Protein AF-A0AAN5AKA8-F1 (afdb_monomer_lite)

Foldseek 3Di:
DDDPDFVLNVCVVCVVVCCVPPVDDPVVVVVSVLQNCAFHCVQPWDWDADPPPRDIDTTGHGSCDCPHPVNVVVVVVVVVVVVVVPDDPDDDDDDDDDDPPVCVVVCVVPVPVVVVVVD

Structure (mmCIF, N/CA/C/O backbone):
data_AF-A0AAN5AKA8-F1
#
_entry.id   AF-A0AAN5AKA8-F1
#
loop_
_atom_site.group_PDB
_atom_site.id
_atom_site.type_symbol
_atom_site.label_atom_id
_atom_site.label_alt_id
_atom_site.label_comp_id
_atom_site.label_asym_id
_atom_site.label_entity_id
_atom_site.label_seq_id
_atom_site.pdbx_PDB_ins_code
_atom_site.Cartn_x
_atom_site.Cartn_y
_atom_site.Cartn_z
_atom_site.occupancy
_atom_site.B_iso_or_equiv
_atom_site.auth_seq_id
_atom_site.auth_comp_id
_atom_site.auth_asym_id
_atom_site.auth_atom_id
_atom_site.pdbx_PDB_model_num
ATOM 1 N N . MET A 1 1 ? -0.991 0.142 -17.426 1.00 53.31 1 MET A N 1
ATOM 2 C CA . MET A 1 1 ? -1.721 1.411 -17.638 1.00 53.31 1 MET A CA 1
ATOM 3 C C . MET A 1 1 ? -1.830 2.119 -16.295 1.00 53.31 1 MET A C 1
ATOM 5 O O . MET A 1 1 ? -2.178 1.453 -15.325 1.00 53.31 1 MET A O 1
ATOM 9 N N . ARG A 1 2 ? -1.451 3.398 -16.191 1.00 67.62 2 ARG A N 1
ATOM 10 C CA . ARG A 1 2 ? -1.598 4.159 -14.939 1.00 67.62 2 ARG A CA 1
ATOM 11 C C . ARG A 1 2 ? -3.045 4.665 -14.865 1.00 67.62 2 ARG A C 1
ATOM 13 O O . ARG A 1 2 ? -3.498 5.222 -15.863 1.00 67.62 2 ARG A O 1
ATOM 20 N N . PRO A 1 3 ? -3.786 4.422 -13.771 1.00 80.75 3 PRO A N 1
ATOM 21 C CA . PRO A 1 3 ? -5.155 4.912 -13.661 1.00 80.75 3 PRO A CA 1
ATOM 22 C C . PRO A 1 3 ? -5.161 6.446 -13.657 1.00 80.75 3 PRO A C 1
ATOM 24 O O . PRO A 1 3 ? -4.214 7.063 -13.172 1.00 80.75 3 PRO A O 1
ATOM 27 N N . ALA A 1 4 ? -6.225 7.048 -14.196 1.00 87.12 4 ALA A N 1
ATOM 28 C CA . ALA A 1 4 ? -6.388 8.504 -14.219 1.00 87.12 4 ALA A CA 1
ATOM 29 C C . ALA A 1 4 ? -6.525 9.105 -12.808 1.00 87.12 4 ALA A C 1
ATOM 31 O O . ALA A 1 4 ? -6.186 10.264 -12.602 1.00 87.12 4 ALA A O 1
ATOM 32 N N . VAL A 1 5 ? -7.005 8.302 -11.852 1.00 90.81 5 VAL A N 1
ATOM 33 C CA . VAL A 1 5 ? -7.165 8.666 -10.442 1.00 90.81 5 VAL A CA 1
ATOM 34 C C . VAL A 1 5 ? -6.592 7.546 -9.575 1.00 90.81 5 VAL A C 1
ATOM 36 O O . VAL A 1 5 ? -6.922 6.371 -9.749 1.00 90.81 5 VAL A O 1
ATOM 39 N N . GLU A 1 6 ? -5.726 7.903 -8.633 1.00 92.12 6 GLU A N 1
ATOM 40 C CA . GLU A 1 6 ? -5.154 7.026 -7.615 1.00 92.12 6 GLU A CA 1
ATOM 41 C C . GLU A 1 6 ? -5.813 7.278 -6.244 1.00 92.12 6 GLU A C 1
ATOM 43 O O . GLU A 1 6 ? -6.305 8.366 -5.951 1.00 92.12 6 GLU A O 1
ATOM 48 N N . ILE A 1 7 ? -5.745 6.302 -5.327 1.00 93.38 7 ILE A N 1
ATOM 49 C CA . ILE A 1 7 ? -6.185 6.504 -3.928 1.00 93.38 7 ILE A CA 1
ATOM 50 C C . ILE A 1 7 ? -5.461 7.690 -3.272 1.00 93.38 7 ILE A C 1
ATOM 52 O O . ILE A 1 7 ? -6.039 8.385 -2.441 1.00 93.38 7 ILE A O 1
ATOM 56 N N . ALA A 1 8 ? -4.210 7.952 -3.656 1.00 94.75 8 ALA A N 1
ATOM 57 C CA . ALA A 1 8 ? -3.470 9.102 -3.155 1.00 94.75 8 ALA A CA 1
ATOM 58 C C . ALA A 1 8 ? -4.172 10.433 -3.483 1.00 94.75 8 ALA A C 1
ATOM 60 O O . ALA A 1 8 ? -4.121 11.346 -2.665 1.00 94.75 8 ALA A O 1
ATOM 61 N N . ASP A 1 9 ? -4.862 10.538 -4.623 1.00 95.06 9 ASP A N 1
ATOM 62 C CA . ASP A 1 9 ? -5.600 11.747 -5.009 1.00 95.06 9 ASP A CA 1
ATOM 63 C C . ASP A 1 9 ? -6.818 11.957 -4.100 1.00 95.06 9 ASP A C 1
ATOM 65 O O . ASP A 1 9 ? -7.025 13.051 -3.577 1.00 95.06 9 ASP A O 1
ATOM 69 N N . VAL A 1 10 ? -7.547 10.877 -3.803 1.00 95.50 10 VAL A N 1
ATOM 70 C CA . VAL A 1 10 ? -8.669 10.884 -2.849 1.00 95.50 10 VAL A CA 1
ATOM 71 C C . VAL A 1 10 ? -8.193 11.292 -1.451 1.00 95.50 10 VAL A C 1
ATOM 73 O O . VAL A 1 10 ? -8.820 12.124 -0.799 1.00 95.50 10 VAL A O 1
ATOM 76 N N . ILE A 1 11 ? -7.057 10.758 -0.990 1.00 96.12 11 ILE A N 1
ATOM 77 C CA . ILE A 1 11 ? -6.492 11.112 0.321 1.00 96.12 11 ILE A CA 1
ATOM 78 C C . ILE A 1 11 ? -6.052 12.580 0.350 1.00 96.12 11 ILE A C 1
ATOM 80 O O . ILE A 1 11 ? -6.287 13.249 1.353 1.00 96.12 11 ILE A O 1
ATOM 84 N N . ARG A 1 12 ? -5.462 13.115 -0.729 1.00 95.88 12 ARG A N 1
ATOM 85 C CA . ARG A 1 12 ? -5.112 14.547 -0.802 1.00 95.88 12 ARG A CA 1
ATOM 86 C C . ARG A 1 12 ? -6.340 15.437 -0.685 1.00 95.88 12 ARG A C 1
ATOM 88 O O . ARG A 1 12 ? -6.281 16.446 0.009 1.00 95.88 12 ARG A O 1
ATOM 95 N N . GLN A 1 13 ? -7.431 15.062 -1.346 1.00 96.81 13 GLN A N 1
ATOM 96 C CA . GLN A 1 13 ? -8.642 15.872 -1.377 1.00 96.81 13 GLN A CA 1
ATOM 97 C C . GLN A 1 13 ? -9.449 15.782 -0.074 1.00 96.81 13 GLN A C 1
ATOM 99 O O . GLN A 1 13 ? -9.905 16.803 0.431 1.00 96.81 13 GLN A O 1
ATOM 104 N N . PHE A 1 14 ? -9.608 14.582 0.492 1.00 96.50 14 PHE A N 1
ATOM 105 C CA . PHE A 1 14 ? -10.550 14.333 1.593 1.00 96.50 14 PHE A CA 1
ATOM 106 C C . PHE A 1 14 ? -9.889 13.928 2.918 1.00 96.50 14 PHE A C 1
ATOM 108 O O . PHE A 1 14 ? -10.560 13.869 3.948 1.00 96.50 14 PHE A O 1
ATOM 115 N N . GLY A 1 15 ? -8.581 13.661 2.934 1.00 94.75 15 GLY A N 1
ATOM 116 C CA . GLY A 1 15 ? -7.882 13.114 4.102 1.00 94.75 15 GLY A CA 1
ATOM 117 C C . GLY A 1 15 ? -7.936 14.020 5.332 1.00 94.75 15 GLY A C 1
ATOM 118 O O . GLY A 1 15 ? -8.143 13.529 6.438 1.00 94.75 15 GLY A O 1
ATOM 119 N N . LYS A 1 16 ? -7.825 15.343 5.149 1.00 94.81 16 LYS A N 1
ATOM 120 C CA . LYS A 1 16 ? -7.930 16.309 6.256 1.00 94.81 16 LYS A CA 1
ATOM 121 C C . LYS A 1 16 ? -9.312 16.260 6.914 1.00 94.81 16 LYS A C 1
ATOM 123 O O . LYS A 1 16 ? -9.403 16.067 8.123 1.00 94.81 16 LYS A O 1
ATOM 128 N N . GLN A 1 17 ? -10.368 16.360 6.107 1.00 96.69 17 GLN A N 1
ATOM 129 C CA . GLN A 1 17 ? -11.751 16.300 6.582 1.00 96.69 17 GLN A CA 1
ATOM 130 C C . GLN A 1 17 ? -12.043 14.968 7.289 1.00 96.69 17 GLN A C 1
ATOM 132 O O . GLN A 1 17 ? -12.666 14.948 8.348 1.00 96.69 17 GLN A O 1
ATOM 137 N N . TYR A 1 18 ? -11.553 13.854 6.740 1.00 95.12 18 TYR A N 1
ATOM 138 C CA . TYR A 1 18 ? -11.675 12.541 7.371 1.00 95.12 18 TYR A CA 1
ATOM 139 C C . TYR A 1 18 ? -11.025 12.506 8.765 1.00 95.12 18 TYR 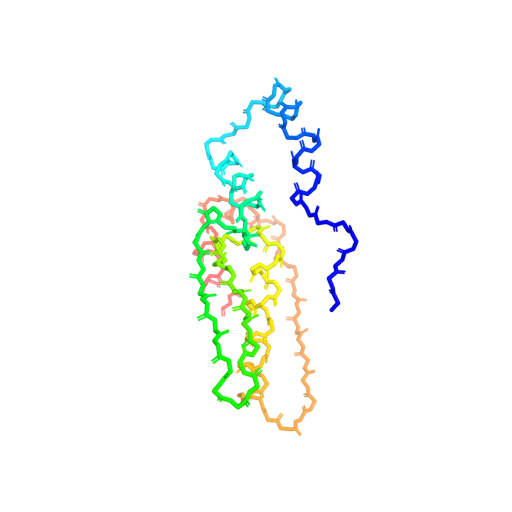A C 1
ATOM 141 O O . TYR A 1 18 ? -11.642 12.025 9.717 1.00 95.12 18 TYR A O 1
ATOM 149 N N . CYS A 1 19 ? -9.811 13.047 8.909 1.00 94.88 19 CYS A N 1
ATOM 150 C CA . CYS A 1 19 ? -9.111 13.084 10.194 1.00 94.88 19 CYS A CA 1
ATOM 151 C C . CYS A 1 19 ? -9.844 13.926 11.248 1.00 94.88 19 CYS A C 1
ATOM 153 O O . CYS A 1 19 ? -9.895 13.526 12.411 1.00 94.88 19 CYS A O 1
ATOM 155 N N . GLU A 1 20 ? -10.436 15.054 10.848 1.00 94.69 20 GLU A N 1
ATOM 156 C CA . GLU A 1 20 ? -11.205 15.936 11.736 1.00 94.69 20 GLU A CA 1
ATOM 157 C C . GLU A 1 20 ? -12.500 15.273 12.229 1.00 94.69 20 GLU A C 1
ATOM 159 O O . GLU A 1 20 ? -12.852 15.390 13.403 1.00 94.69 20 GLU A O 1
ATOM 164 N N . GLN A 1 21 ? -13.190 14.539 11.353 1.00 96.06 21 GLN A N 1
ATOM 165 C CA . GLN A 1 21 ? -14.486 13.936 11.665 1.00 96.06 21 GLN A CA 1
ATOM 166 C C . GLN A 1 21 ? -14.371 12.604 12.413 1.00 96.06 21 GLN A C 1
ATOM 168 O O . GLN A 1 21 ? -15.148 12.345 13.329 1.00 96.06 21 GLN A O 1
ATOM 173 N N . GLN A 1 22 ? -13.429 11.745 12.015 1.00 93.50 22 GLN A N 1
ATOM 174 C CA . GLN A 1 22 ? -13.411 10.336 12.427 1.00 93.50 22 GLN A CA 1
ATOM 175 C C . GLN A 1 22 ? -12.348 10.005 13.480 1.00 93.50 22 GLN A C 1
ATOM 177 O O . GLN A 1 22 ? -12.355 8.894 14.001 1.00 93.50 22 GLN A O 1
ATOM 182 N N . LYS A 1 23 ? -11.439 10.942 13.804 1.00 93.62 23 LYS A N 1
ATOM 183 C CA . LYS A 1 23 ? -10.345 10.757 14.782 1.00 93.62 23 LYS A CA 1
ATOM 184 C C . LYS A 1 23 ? -9.633 9.398 14.616 1.00 93.62 23 LYS A C 1
ATOM 186 O O . LYS A 1 23 ? -9.662 8.566 15.526 1.00 93.62 23 LYS A O 1
ATOM 191 N N . PRO A 1 24 ? -9.027 9.147 13.443 1.00 94.44 24 PRO A N 1
ATOM 192 C CA . PRO A 1 24 ? -8.454 7.851 13.111 1.00 94.44 24 PRO A CA 1
ATOM 193 C C . PRO A 1 24 ? -7.347 7.431 14.079 1.00 94.44 24 PRO A C 1
ATOM 195 O O . PRO A 1 24 ? -6.620 8.256 14.634 1.00 94.44 24 PRO A O 1
ATOM 198 N N . THR A 1 25 ? -7.181 6.120 14.238 1.00 95.88 25 THR A N 1
ATOM 199 C CA . THR A 1 25 ? -6.118 5.549 15.070 1.00 95.88 25 THR A CA 1
ATOM 200 C C . THR A 1 25 ? -4.733 5.822 14.474 1.00 95.88 25 THR A C 1
ATOM 202 O O . THR A 1 25 ? -4.580 6.099 13.281 1.00 95.88 25 THR A O 1
ATOM 205 N N . ALA A 1 26 ? -3.683 5.664 15.283 1.00 95.25 26 ALA A N 1
ATOM 206 C CA . ALA A 1 26 ? -2.304 5.799 14.811 1.00 95.25 26 ALA A CA 1
ATOM 207 C C . ALA A 1 26 ? -1.954 4.822 13.666 1.00 95.25 26 ALA A C 1
ATOM 209 O O . ALA A 1 26 ? -1.151 5.156 12.793 1.00 95.25 26 ALA A O 1
ATOM 210 N N . GLU A 1 27 ? -2.551 3.622 13.634 1.00 94.12 27 GLU A N 1
ATOM 211 C CA . GLU A 1 27 ? -2.379 2.684 12.513 1.00 94.12 27 GLU A CA 1
ATOM 212 C C . GLU A 1 27 ? -3.033 3.227 11.236 1.00 94.12 27 GLU A C 1
ATOM 214 O O . GLU A 1 27 ? -2.409 3.218 10.176 1.00 94.12 27 GLU A O 1
ATOM 219 N N . GLN A 1 28 ? -4.250 3.768 11.335 1.00 94.75 28 GLN A N 1
ATOM 220 C CA . GLN A 1 28 ? -4.957 4.350 10.193 1.00 94.75 28 GLN A CA 1
ATOM 221 C C . GLN A 1 28 ? -4.231 5.580 9.633 1.00 94.75 28 GLN A C 1
ATOM 223 O O . GLN A 1 28 ? -4.077 5.691 8.418 1.00 94.75 28 GLN A O 1
ATOM 228 N N . LEU A 1 29 ? -3.721 6.467 10.493 1.00 96.44 29 LEU A N 1
ATOM 229 C CA . LEU A 1 29 ? -2.928 7.627 10.068 1.00 96.44 29 LEU A CA 1
ATOM 230 C C . LEU A 1 29 ? -1.659 7.211 9.316 1.00 96.44 29 LEU A C 1
ATOM 232 O O . LEU A 1 29 ? -1.340 7.779 8.272 1.00 96.44 29 LEU A O 1
ATOM 236 N N . ARG A 1 30 ? -0.969 6.173 9.800 1.00 96.50 30 ARG A N 1
ATOM 237 C CA . ARG A 1 30 ? 0.211 5.615 9.127 1.00 96.50 30 ARG A CA 1
ATOM 238 C C . ARG A 1 30 ? -0.137 5.051 7.753 1.00 96.50 30 ARG A C 1
ATOM 240 O O . ARG A 1 30 ? 0.566 5.321 6.788 1.00 96.50 30 ARG A O 1
ATOM 247 N N . VAL A 1 31 ? -1.248 4.322 7.650 1.00 96.44 31 VAL A N 1
ATOM 248 C CA . VAL A 1 31 ? -1.741 3.794 6.370 1.00 96.44 31 VAL A CA 1
ATOM 249 C C . VAL A 1 31 ? -2.042 4.928 5.385 1.00 96.44 31 VAL A C 1
ATOM 251 O O . VAL A 1 31 ? -1.625 4.841 4.231 1.00 96.44 31 VAL A O 1
ATOM 254 N N . LEU A 1 32 ? -2.714 5.998 5.824 1.00 96.62 32 LEU A N 1
ATOM 255 C CA . LEU A 1 32 ? -3.001 7.165 4.981 1.00 96.62 32 LEU A CA 1
ATOM 256 C C . LEU A 1 32 ? -1.715 7.835 4.482 1.00 96.62 32 LEU A C 1
ATOM 258 O O . LEU A 1 32 ? -1.601 8.119 3.290 1.00 96.62 32 LEU A O 1
ATOM 262 N N . HIS A 1 33 ? -0.734 8.025 5.366 1.00 96.25 33 HIS A N 1
ATOM 263 C CA . HIS A 1 33 ? 0.578 8.559 5.007 1.00 96.25 33 HIS A CA 1
ATOM 264 C C . HIS A 1 33 ? 1.297 7.667 3.976 1.00 96.25 33 HIS A C 1
ATOM 266 O O . HIS A 1 33 ? 1.734 8.140 2.925 1.00 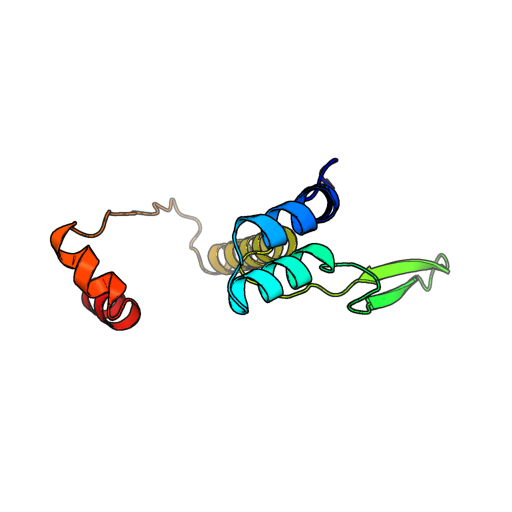96.25 33 HIS A O 1
ATOM 272 N N . ASP A 1 34 ? 1.362 6.357 4.216 1.00 97.19 34 ASP A N 1
ATOM 273 C CA . ASP A 1 34 ? 2.012 5.405 3.308 1.00 97.19 34 ASP A CA 1
ATOM 274 C C . ASP A 1 34 ? 1.354 5.381 1.922 1.00 97.19 34 ASP A C 1
ATOM 276 O O . ASP A 1 34 ? 2.035 5.290 0.899 1.00 97.19 34 ASP A O 1
ATOM 280 N N . LEU A 1 35 ? 0.021 5.444 1.871 1.00 96.06 35 LEU A N 1
ATOM 281 C CA . LEU A 1 35 ? -0.751 5.506 0.629 1.00 96.06 35 LEU A CA 1
ATOM 282 C C . LEU A 1 35 ? -0.462 6.790 -0.156 1.00 96.06 35 LEU A C 1
ATOM 284 O O . LEU A 1 35 ? -0.313 6.733 -1.381 1.00 96.06 35 LEU A O 1
ATOM 288 N N . LEU A 1 36 ? -0.360 7.919 0.548 1.00 96.12 36 LEU A N 1
ATOM 289 C CA . LEU A 1 36 ? -0.126 9.244 -0.017 1.00 96.12 36 LEU A CA 1
ATOM 290 C C . LEU A 1 36 ? 1.252 9.365 -0.684 1.00 96.12 36 LEU A C 1
ATOM 292 O O . LEU A 1 36 ? 1.366 9.949 -1.765 1.00 96.12 36 LEU A O 1
ATOM 296 N N . HIS A 1 37 ? 2.279 8.781 -0.059 1.00 96.00 37 HIS A N 1
ATOM 297 C CA . HIS A 1 37 ? 3.683 8.907 -0.472 1.00 96.00 37 HIS A CA 1
ATOM 298 C C . HIS A 1 37 ? 4.224 7.701 -1.256 1.00 96.00 37 HIS A C 1
ATOM 300 O O . HIS A 1 37 ? 5.376 7.692 -1.684 1.00 96.00 37 HIS A O 1
ATOM 306 N N . CYS A 1 38 ? 3.414 6.669 -1.493 1.00 95.38 38 CYS A N 1
ATOM 307 C CA . CYS A 1 38 ? 3.860 5.498 -2.242 1.00 95.38 38 CYS A CA 1
ATOM 308 C C . CYS A 1 38 ? 4.280 5.852 -3.680 1.00 95.38 38 CYS A C 1
ATOM 310 O O . CYS A 1 38 ? 3.474 6.388 -4.447 1.00 95.38 38 CYS A O 1
ATOM 312 N N . ARG A 1 39 ? 5.500 5.456 -4.078 1.00 93.06 39 ARG A N 1
ATOM 313 C CA . ARG A 1 39 ? 6.093 5.732 -5.400 1.00 93.06 39 ARG A CA 1
ATOM 314 C C . ARG A 1 39 ? 6.164 7.227 -5.727 1.00 93.06 39 ARG A C 1
ATOM 316 O O . ARG A 1 39 ? 5.891 7.630 -6.856 1.00 93.06 39 ARG A O 1
ATOM 323 N N . THR A 1 40 ? 6.527 8.038 -4.739 1.00 93.88 40 THR A N 1
ATOM 324 C CA . THR A 1 40 ? 6.870 9.452 -4.918 1.00 93.88 40 THR A CA 1
ATOM 325 C C . THR A 1 40 ? 8.301 9.704 -4.451 1.00 93.88 40 THR A C 1
ATOM 327 O O . THR A 1 40 ? 8.883 8.888 -3.735 1.00 93.88 40 THR A O 1
ATOM 330 N N . ALA A 1 41 ? 8.850 10.868 -4.803 1.00 94.19 41 ALA A N 1
ATOM 331 C CA . ALA A 1 41 ? 10.174 11.297 -4.356 1.00 94.19 41 ALA A CA 1
ATOM 332 C C . ALA A 1 41 ? 10.338 11.314 -2.822 1.00 94.19 41 ALA A C 1
ATOM 334 O O . ALA A 1 41 ? 11.457 11.186 -2.337 1.00 94.19 41 ALA A O 1
ATOM 335 N N . THR A 1 42 ? 9.244 11.410 -2.053 1.00 95.56 42 THR A N 1
ATOM 336 C CA . THR A 1 42 ? 9.274 11.382 -0.581 1.00 95.56 42 THR A CA 1
ATOM 337 C C . THR A 1 42 ? 9.920 10.108 -0.029 1.00 95.56 42 THR A C 1
ATOM 339 O O . THR A 1 42 ? 10.573 10.160 1.005 1.00 95.56 42 THR A O 1
ATOM 342 N N . LEU A 1 43 ? 9.760 8.969 -0.712 1.00 94.69 43 LEU A N 1
ATOM 343 C CA . LEU A 1 43 ? 10.343 7.688 -0.290 1.00 94.69 43 LEU A CA 1
ATOM 344 C C . LEU A 1 43 ? 11.714 7.412 -0.932 1.00 94.69 43 LEU A C 1
ATOM 346 O O . LEU A 1 43 ? 12.248 6.308 -0.810 1.00 94.69 43 LEU A O 1
ATOM 350 N N . GLY A 1 44 ? 12.277 8.393 -1.639 1.00 95.56 44 GLY A N 1
ATOM 351 C CA . GLY A 1 44 ? 13.460 8.211 -2.468 1.00 95.56 44 GLY A CA 1
ATOM 352 C C . GLY A 1 44 ? 13.189 7.362 -3.713 1.00 95.56 44 GLY A C 1
ATOM 353 O O . GLY A 1 44 ? 12.056 6.976 -4.025 1.00 95.56 44 GLY A O 1
ATOM 354 N N . GLY A 1 45 ? 14.253 7.081 -4.454 1.00 94.75 45 GLY A N 1
ATOM 355 C CA . GLY A 1 45 ? 14.184 6.304 -5.681 1.00 94.75 45 GLY A CA 1
ATOM 356 C C . GLY A 1 45 ? 15.552 6.089 -6.303 1.00 94.75 45 GLY A C 1
ATOM 357 O O . GLY A 1 45 ? 16.577 6.433 -5.718 1.00 94.75 45 GLY A O 1
ATOM 358 N N . HIS A 1 46 ? 15.532 5.532 -7.504 1.00 94.06 46 HIS A N 1
ATOM 359 C CA . HIS A 1 46 ? 16.710 5.223 -8.296 1.00 94.06 46 HIS A CA 1
ATOM 360 C C . HIS A 1 46 ? 16.667 6.003 -9.608 1.00 94.06 46 HIS A C 1
ATOM 362 O O . HIS A 1 46 ? 15.596 6.185 -10.197 1.00 94.06 46 HIS A O 1
ATOM 368 N N . GLU A 1 47 ? 17.836 6.472 -10.033 1.00 94.75 47 GLU A N 1
ATOM 369 C CA . GLU A 1 47 ? 18.073 6.995 -11.372 1.00 94.75 47 GLU A CA 1
ATOM 370 C C . GLU A 1 47 ? 18.698 5.876 -12.205 1.00 94.75 47 GLU A C 1
ATOM 372 O O . GLU A 1 47 ? 19.755 5.351 -11.861 1.00 94.75 47 GLU A O 1
ATOM 377 N N . GLU A 1 48 ? 18.041 5.513 -13.298 1.00 93.31 48 GLU A N 1
ATOM 378 C CA . GLU A 1 48 ? 18.556 4.577 -14.287 1.00 93.31 48 GLU A CA 1
ATOM 379 C C . GLU A 1 48 ? 18.915 5.360 -15.544 1.00 93.31 48 GLU A C 1
ATOM 381 O O . GLU A 1 48 ? 18.067 6.049 -16.115 1.00 93.31 48 GLU A O 1
ATOM 386 N N . ARG A 1 49 ? 20.164 5.251 -15.996 1.00 95.62 49 ARG A N 1
ATOM 387 C CA . ARG A 1 49 ? 20.625 5.858 -17.244 1.00 95.62 49 ARG A CA 1
ATOM 388 C C . ARG A 1 49 ? 20.962 4.759 -18.235 1.00 95.62 49 ARG A C 1
ATOM 390 O O . ARG A 1 49 ? 21.727 3.859 -17.918 1.00 95.62 49 ARG A O 1
ATOM 397 N N . CYS A 1 50 ? 20.388 4.831 -19.431 1.00 94.19 50 CYS A N 1
ATOM 398 C CA . CYS A 1 50 ? 20.743 3.904 -20.497 1.00 94.19 50 CYS A CA 1
ATOM 399 C C . CYS A 1 50 ? 22.131 4.239 -21.056 1.00 94.19 50 CYS A C 1
ATOM 401 O O . CYS A 1 50 ? 22.362 5.370 -21.485 1.00 94.19 50 CYS A O 1
ATOM 403 N N . ASP A 1 51 ? 23.024 3.256 -21.130 1.00 93.88 51 ASP A N 1
ATOM 404 C CA . ASP A 1 51 ? 24.372 3.459 -21.675 1.00 93.88 51 ASP A CA 1
ATOM 405 C C . ASP A 1 51 ? 24.378 3.696 -23.193 1.00 93.88 51 ASP A C 1
ATOM 407 O O . ASP A 1 51 ? 25.286 4.337 -23.713 1.00 93.88 51 ASP A O 1
ATOM 411 N N . CYS A 1 52 ? 23.350 3.231 -23.913 1.00 94.81 52 CYS A N 1
ATOM 412 C CA . CYS A 1 52 ? 23.279 3.347 -25.372 1.00 94.81 52 CYS A CA 1
ATOM 413 C C . CYS A 1 52 ? 22.631 4.652 -25.856 1.00 94.81 52 CYS A C 1
ATOM 415 O O . CYS A 1 52 ? 23.073 5.223 -26.846 1.00 94.81 52 CYS A O 1
ATOM 417 N N . CYS A 1 53 ? 21.555 5.106 -25.204 1.00 94.38 53 CYS A N 1
ATOM 418 C CA . CYS A 1 53 ? 20.789 6.283 -25.642 1.00 94.38 53 CYS A CA 1
ATOM 419 C C . CYS A 1 53 ? 20.742 7.413 -24.607 1.00 94.38 53 CYS A C 1
ATOM 421 O O . CYS A 1 53 ? 20.027 8.392 -24.808 1.00 94.38 53 CYS A O 1
ATOM 423 N N . HIS A 1 54 ? 21.440 7.261 -23.477 1.00 92.94 54 HIS A N 1
ATOM 424 C CA . HIS A 1 54 ? 21.511 8.223 -22.368 1.00 92.94 54 HIS A CA 1
ATOM 425 C C . HIS A 1 54 ? 20.161 8.654 -21.780 1.00 92.94 54 HIS A C 1
ATOM 427 O O . HIS A 1 54 ? 20.098 9.590 -20.986 1.00 92.94 54 HIS A O 1
ATOM 433 N N . THR A 1 55 ? 19.077 7.949 -22.116 1.00 95.75 55 THR A N 1
ATOM 434 C CA . THR A 1 55 ? 17.761 8.208 -21.536 1.00 95.75 55 THR A CA 1
ATOM 435 C C . THR A 1 55 ? 17.812 7.925 -20.043 1.00 95.75 55 THR A C 1
ATOM 437 O O . THR A 1 55 ? 18.228 6.842 -19.627 1.00 95.75 55 THR A O 1
ATOM 440 N N . VAL A 1 56 ? 17.370 8.902 -19.254 1.00 94.75 56 VAL A N 1
ATOM 441 C CA . VAL A 1 56 ? 17.288 8.811 -17.799 1.00 94.75 56 VAL A CA 1
ATOM 442 C C . VAL A 1 56 ? 15.859 8.466 -17.392 1.00 94.75 56 VAL A C 1
ATOM 444 O O . VAL A 1 56 ? 14.900 9.084 -17.860 1.00 94.75 56 VAL A O 1
ATOM 447 N N . ARG A 1 57 ? 15.701 7.473 -16.520 1.00 93.25 57 ARG A N 1
ATOM 448 C CA . ARG A 1 57 ? 14.421 7.079 -15.929 1.00 93.25 57 ARG A CA 1
ATOM 449 C C . ARG A 1 57 ? 14.529 7.131 -14.415 1.00 93.25 57 ARG A C 1
ATOM 451 O O . ARG A 1 57 ? 15.518 6.696 -13.839 1.00 93.25 57 ARG A O 1
ATOM 458 N N . TYR A 1 58 ? 13.475 7.628 -13.779 1.00 93.19 58 TYR A N 1
ATOM 459 C CA . TYR A 1 58 ? 13.361 7.647 -12.326 1.00 93.19 58 TYR A CA 1
ATOM 460 C C . TYR A 1 58 ? 12.354 6.599 -11.868 1.00 93.19 58 TYR A C 1
ATOM 462 O O . TYR A 1 58 ? 11.204 6.590 -12.319 1.00 93.19 58 TYR A O 1
ATOM 470 N N . SER A 1 59 ? 12.766 5.744 -10.937 1.00 92.31 59 SER A N 1
ATOM 471 C CA . SER A 1 59 ? 11.888 4.780 -10.275 1.00 92.31 59 SER A CA 1
ATOM 472 C C . SER A 1 59 ? 11.821 5.073 -8.780 1.00 92.31 59 SER A C 1
ATOM 474 O O . SER A 1 59 ? 12.824 4.967 -8.080 1.00 92.31 59 SER A O 1
ATOM 476 N N . TYR A 1 60 ? 10.642 5.432 -8.274 1.00 95.25 60 TYR A N 1
ATOM 477 C CA . TYR A 1 60 ? 10.450 5.733 -6.853 1.00 95.25 60 TYR A CA 1
ATOM 478 C C . TYR A 1 60 ? 10.104 4.497 -6.025 1.00 95.25 60 TYR A C 1
ATOM 480 O O . TYR A 1 60 ? 9.379 3.603 -6.478 1.00 95.25 60 TYR A O 1
ATOM 488 N N . ASN A 1 61 ? 10.553 4.502 -4.771 1.00 95.06 61 ASN A N 1
ATOM 489 C CA . ASN A 1 61 ? 10.357 3.396 -3.844 1.00 95.06 61 ASN A CA 1
ATOM 490 C C . ASN A 1 61 ? 8.883 3.204 -3.459 1.00 95.06 61 ASN A C 1
ATOM 492 O O . ASN A 1 61 ? 8.083 4.139 -3.365 1.00 95.06 61 ASN A O 1
ATOM 496 N N . SER A 1 62 ? 8.508 1.946 -3.227 1.00 94.12 62 SER A N 1
ATOM 497 C CA . SER A 1 62 ? 7.165 1.578 -2.773 1.00 94.12 62 SER A CA 1
ATOM 498 C C . SER A 1 62 ? 7.053 1.670 -1.249 1.00 94.12 62 SER A C 1
ATOM 500 O O . SER A 1 62 ? 8.004 1.337 -0.551 1.00 94.12 62 SER A O 1
ATOM 502 N N . CYS A 1 63 ? 5.879 2.024 -0.718 1.00 95.12 63 CYS A N 1
ATOM 503 C CA . CYS A 1 63 ? 5.673 2.095 0.735 1.00 95.12 63 CYS A CA 1
ATOM 504 C C . CYS A 1 63 ? 5.571 0.720 1.425 1.00 95.12 63 CYS A C 1
ATOM 506 O O . CYS A 1 63 ? 5.531 0.641 2.646 1.00 95.12 63 CYS A O 1
ATOM 508 N N . GLY A 1 64 ? 5.443 -0.380 0.673 1.00 92.56 64 GLY A N 1
ATOM 509 C CA . GLY A 1 64 ? 5.353 -1.741 1.221 1.00 92.56 64 GLY A CA 1
ATOM 510 C C . GLY A 1 64 ? 4.058 -2.093 1.975 1.00 92.56 64 GLY A C 1
ATOM 511 O O . GLY A 1 64 ? 3.811 -3.283 2.205 1.00 92.56 64 GLY A O 1
ATOM 512 N N . ASN A 1 65 ? 3.210 -1.111 2.298 1.00 94.19 65 ASN A N 1
ATOM 513 C CA . ASN A 1 65 ? 1.989 -1.289 3.081 1.00 94.19 65 ASN A CA 1
ATOM 514 C C . ASN A 1 65 ? 0.966 -2.202 2.372 1.00 94.19 65 ASN A C 1
ATOM 516 O O . ASN A 1 65 ? 0.684 -2.039 1.182 1.00 94.19 65 ASN A O 1
ATOM 520 N N . ARG A 1 66 ? 0.388 -3.159 3.115 1.00 90.69 66 ARG A N 1
ATOM 521 C CA . ARG A 1 66 ? -0.593 -4.145 2.612 1.00 90.69 66 ARG A CA 1
ATOM 522 C C . ARG A 1 66 ? -1.891 -3.515 2.098 1.00 90.69 66 ARG A C 1
ATOM 524 O O . ARG A 1 66 ? -2.553 -4.109 1.259 1.00 90.69 66 ARG A O 1
ATOM 531 N N . HIS A 1 67 ? -2.238 -2.326 2.591 1.00 92.44 67 HIS A N 1
ATOM 532 C CA . HIS A 1 67 ? -3.433 -1.588 2.184 1.00 92.44 67 HIS A CA 1
ATOM 533 C C . HIS A 1 67 ? -3.206 -0.746 0.920 1.00 92.44 67 HIS A C 1
ATOM 535 O O . HIS A 1 67 ? -4.156 -0.194 0.377 1.00 92.44 67 HIS A O 1
ATOM 541 N N . CYS A 1 68 ? -1.963 -0.636 0.435 1.00 94.44 68 CYS A N 1
ATOM 542 C CA . CYS A 1 68 ? -1.647 0.135 -0.761 1.00 94.44 68 CYS A CA 1
ATOM 543 C C . CYS A 1 68 ? -1.962 -0.653 -2.040 1.00 94.44 68 CYS A C 1
ATOM 545 O O . CYS A 1 68 ? -1.282 -1.649 -2.295 1.00 94.44 68 CYS A O 1
ATOM 547 N N . PRO A 1 69 ? -2.886 -0.192 -2.911 1.00 90.56 69 PRO A N 1
ATOM 548 C CA . PRO A 1 69 ? -3.220 -0.910 -4.143 1.00 90.56 69 PRO A CA 1
ATOM 549 C C . PRO A 1 69 ? -2.024 -1.064 -5.085 1.00 90.56 69 PRO A C 1
ATOM 551 O O . PRO A 1 69 ? -1.855 -2.112 -5.697 1.00 90.56 69 PRO A O 1
ATOM 554 N N . LYS A 1 70 ? -1.148 -0.048 -5.158 1.00 90.56 70 LYS A N 1
ATOM 555 C CA . LYS A 1 70 ? 0.071 -0.089 -5.984 1.00 90.56 70 LYS A CA 1
ATOM 556 C C . LYS A 1 70 ? 1.017 -1.203 -5.532 1.00 90.56 70 LYS A C 1
ATOM 558 O O . LYS A 1 70 ? 1.527 -1.954 -6.358 1.00 90.56 70 LYS A O 1
ATOM 563 N N . CYS A 1 71 ? 1.245 -1.311 -4.223 1.00 91.69 71 CYS A N 1
ATOM 564 C CA . CYS A 1 71 ? 2.116 -2.336 -3.647 1.00 91.69 71 CYS A CA 1
ATOM 565 C C . CYS A 1 71 ? 1.468 -3.722 -3.697 1.00 91.69 71 CYS A C 1
ATOM 567 O O . CYS A 1 71 ? 2.149 -4.702 -3.994 1.00 91.69 71 CYS A O 1
ATOM 569 N N . LEU A 1 72 ? 0.167 -3.809 -3.411 1.00 89.38 72 LEU A N 1
ATOM 570 C CA . LEU A 1 72 ? -0.571 -5.066 -3.394 1.00 89.38 72 LEU A CA 1
ATOM 571 C C . LEU A 1 72 ? -0.662 -5.674 -4.794 1.00 89.38 72 LEU A C 1
ATOM 573 O O . LEU A 1 72 ? -0.367 -6.853 -4.935 1.00 89.38 72 LEU A O 1
ATOM 577 N N . ALA A 1 73 ? -0.964 -4.877 -5.825 1.00 86.38 73 ALA A N 1
ATOM 578 C CA . ALA A 1 73 ? -1.024 -5.351 -7.208 1.00 86.38 73 ALA A CA 1
ATOM 579 C C . ALA A 1 73 ? 0.317 -5.943 -7.671 1.00 86.38 73 ALA A C 1
ATOM 581 O O . ALA A 1 73 ? 0.352 -7.036 -8.230 1.00 86.38 73 ALA A O 1
ATOM 582 N N . SER A 1 74 ? 1.438 -5.272 -7.377 1.00 85.75 74 SER A N 1
ATOM 583 C CA . SER A 1 74 ? 2.768 -5.808 -7.695 1.00 85.75 74 SER A CA 1
ATOM 584 C C . SER A 1 74 ? 3.080 -7.092 -6.919 1.00 85.75 74 SER A C 1
ATOM 586 O O . SER A 1 74 ? 3.574 -8.051 -7.503 1.00 85.75 74 SER A O 1
ATOM 588 N N . LYS A 1 75 ? 2.750 -7.154 -5.621 1.00 86.94 75 LYS A N 1
ATOM 589 C CA . LYS A 1 75 ? 2.924 -8.377 -4.817 1.00 86.94 75 LYS A CA 1
ATOM 590 C C . LYS A 1 75 ? 2.047 -9.526 -5.320 1.00 86.94 75 LYS A C 1
ATOM 592 O O . LYS A 1 75 ? 2.504 -10.663 -5.339 1.00 86.94 75 LYS A O 1
ATOM 597 N N . GLN A 1 76 ? 0.817 -9.234 -5.734 1.00 87.69 76 GLN A N 1
ATOM 598 C CA . GLN A 1 76 ? -0.115 -10.212 -6.283 1.00 87.69 76 GLN A CA 1
ATOM 599 C C . GLN A 1 76 ? 0.396 -10.774 -7.609 1.00 87.69 76 GLN A C 1
ATOM 601 O O . GLN A 1 76 ? 0.388 -11.986 -7.770 1.00 87.69 76 GLN A O 1
ATOM 606 N N . ALA A 1 77 ? 0.884 -9.928 -8.520 1.00 88.62 77 ALA A N 1
ATOM 607 C CA . ALA A 1 77 ? 1.463 -10.381 -9.785 1.00 88.62 77 ALA A CA 1
ATOM 608 C C . ALA A 1 77 ? 2.651 -11.331 -9.555 1.00 88.62 77 ALA A C 1
ATOM 610 O O . ALA A 1 77 ? 2.647 -12.450 -10.060 1.00 88.62 77 ALA A O 1
ATOM 611 N N . LEU A 1 78 ? 3.598 -10.941 -8.692 1.00 89.50 78 LEU A N 1
ATOM 612 C CA . LEU A 1 78 ? 4.735 -11.790 -8.315 1.00 89.50 78 LEU A CA 1
ATOM 613 C C . LEU A 1 78 ? 4.293 -13.104 -7.655 1.00 89.50 78 LEU A C 1
ATOM 615 O O . LEU A 1 78 ? 4.885 -14.160 -7.877 1.00 89.50 78 LEU A O 1
ATOM 619 N N . TRP A 1 79 ? 3.252 -13.054 -6.821 1.00 89.88 79 TRP A N 1
ATOM 620 C CA . TRP A 1 79 ? 2.687 -14.246 -6.194 1.00 89.88 79 TRP A CA 1
ATOM 621 C C . TRP A 1 79 ? 2.039 -15.180 -7.224 1.00 89.88 79 TRP A C 1
ATOM 623 O O . TRP A 1 79 ? 2.275 -16.384 -7.159 1.00 89.88 79 TRP A O 1
ATOM 633 N N . ILE A 1 80 ? 1.293 -14.639 -8.194 1.00 89.31 80 ILE A N 1
ATOM 634 C CA . ILE A 1 80 ? 0.691 -15.403 -9.296 1.00 89.31 80 ILE A CA 1
ATOM 635 C C . ILE A 1 80 ? 1.786 -16.076 -10.125 1.00 89.31 80 ILE A C 1
ATOM 637 O O . ILE A 1 80 ? 1.715 -17.280 -10.339 1.00 89.31 80 ILE A O 1
ATOM 641 N N . GLU A 1 81 ? 2.828 -15.349 -10.533 1.00 92.50 81 GLU A N 1
ATOM 642 C CA . GLU A 1 81 ? 3.952 -15.921 -11.289 1.00 92.50 81 GLU A CA 1
ATOM 643 C C . GLU A 1 81 ? 4.632 -17.063 -10.525 1.00 92.50 81 GLU A C 1
ATOM 645 O O . GLU A 1 81 ? 4.901 -18.128 -11.084 1.00 92.50 81 GLU A O 1
ATOM 650 N N . LYS A 1 82 ? 4.856 -16.880 -9.219 1.00 92.12 82 LYS A N 1
ATOM 651 C CA . LYS A 1 82 ? 5.439 -17.912 -8.352 1.00 92.12 82 LYS A CA 1
ATOM 652 C C . LYS A 1 82 ? 4.526 -19.126 -8.168 1.00 92.12 82 LYS A C 1
ATOM 654 O O . LYS A 1 82 ? 5.020 -20.227 -7.934 1.00 92.12 82 LYS A O 1
ATOM 659 N N . LEU A 1 83 ? 3.212 -18.931 -8.207 1.00 89.31 83 LEU A N 1
ATOM 660 C CA . LEU A 1 83 ? 2.241 -20.017 -8.141 1.00 89.31 83 LEU A CA 1
ATOM 661 C C . LEU A 1 83 ? 2.211 -20.790 -9.466 1.00 89.31 83 LEU A C 1
ATOM 663 O O . LEU A 1 83 ? 2.276 -22.019 -9.455 1.00 89.31 83 LEU A O 1
ATOM 667 N N . ILE A 1 84 ? 2.187 -20.070 -10.592 1.00 88.75 84 ILE A N 1
ATOM 668 C CA . ILE A 1 84 ? 2.200 -20.630 -11.950 1.00 88.75 84 ILE A CA 1
ATOM 669 C C . ILE A 1 84 ? 3.468 -21.458 -12.183 1.00 88.75 84 ILE A C 1
ATOM 671 O O . ILE A 1 84 ? 3.390 -22.576 -12.678 1.00 88.75 84 ILE A O 1
ATOM 675 N N . SER A 1 85 ? 4.637 -20.972 -11.754 1.00 91.38 85 SER A N 1
ATOM 676 C CA . SER A 1 85 ? 5.899 -21.706 -11.931 1.00 91.38 85 SER A CA 1
ATOM 677 C C . SER A 1 85 ? 5.977 -23.022 -11.151 1.00 91.38 85 SER A C 1
ATOM 679 O O . SER A 1 85 ? 6.816 -23.868 -11.452 1.00 91.38 85 SER A O 1
ATOM 681 N N . LYS A 1 86 ? 5.110 -23.207 -10.150 1.00 89.69 86 LYS A N 1
ATOM 682 C CA . LYS A 1 86 ? 5.023 -24.422 -9.331 1.00 89.69 86 LYS A CA 1
ATOM 683 C C . LYS A 1 86 ? 3.854 -25.328 -9.703 1.00 89.69 86 LYS A C 1
ATOM 685 O O . LYS A 1 86 ? 3.700 -26.381 -9.089 1.00 89.69 86 LYS A O 1
ATOM 690 N N . THR A 1 87 ? 3.006 -24.918 -10.642 1.00 88.88 87 THR A N 1
ATOM 691 C CA . THR A 1 87 ? 1.815 -25.680 -11.020 1.00 88.88 87 THR A CA 1
ATOM 692 C C . THR A 1 87 ? 2.081 -26.534 -12.256 1.00 88.88 87 THR A C 1
ATOM 694 O O . THR A 1 87 ? 2.822 -26.155 -13.160 1.00 88.88 87 THR A O 1
ATOM 697 N N . LEU A 1 88 ? 1.499 -27.735 -12.273 1.00 90.25 88 LEU A N 1
ATOM 698 C CA . LEU A 1 88 ? 1.589 -28.660 -13.406 1.00 90.25 88 LEU A CA 1
ATOM 699 C C . LEU A 1 88 ? 0.734 -28.141 -14.573 1.00 90.25 88 LEU A C 1
ATOM 701 O O . LEU A 1 88 ? -0.243 -27.449 -14.322 1.00 90.25 88 LEU A O 1
ATOM 705 N N . PRO A 1 89 ? 1.007 -28.484 -15.842 1.00 88.38 89 PRO A N 1
ATOM 706 C CA . PRO A 1 89 ? 0.201 -28.031 -16.981 1.00 88.38 89 PRO A CA 1
ATOM 707 C C . PRO A 1 89 ? -1.142 -28.789 -17.085 1.00 88.38 89 PRO A C 1
ATOM 709 O O . PRO A 1 89 ? -1.433 -29.456 -18.075 1.00 88.38 89 PRO A O 1
ATOM 712 N N . VAL A 1 90 ? -1.967 -28.709 -16.040 1.00 92.06 90 VAL A N 1
ATOM 713 C CA . VAL A 1 90 ? -3.283 -29.350 -15.906 1.00 92.06 90 VAL A CA 1
ATOM 714 C C . VAL A 1 90 ? -4.341 -28.321 -15.495 1.00 92.06 90 VAL A C 1
ATOM 716 O O . VAL A 1 90 ? -4.032 -27.176 -15.163 1.00 92.06 90 VAL A O 1
ATOM 719 N N . ARG A 1 91 ? -5.623 -28.702 -15.524 1.00 88.06 91 ARG A N 1
ATOM 720 C CA . ARG A 1 91 ? -6.707 -27.832 -15.041 1.00 88.06 91 ARG A CA 1
ATOM 721 C C . ARG A 1 91 ? -6.646 -27.722 -13.516 1.00 88.06 91 ARG A C 1
ATOM 723 O O . ARG A 1 91 ? -6.621 -28.740 -12.833 1.00 88.06 91 ARG A O 1
ATOM 730 N N . HIS A 1 92 ? -6.675 -26.495 -13.000 1.00 83.88 92 HIS A N 1
ATOM 731 C CA . HIS A 1 92 ? -6.694 -26.214 -11.564 1.00 83.88 92 HIS A CA 1
ATOM 732 C C . HIS A 1 92 ? -8.043 -25.643 -11.145 1.00 83.88 92 HIS A C 1
ATOM 734 O O . HIS A 1 92 ? -8.644 -24.854 -11.873 1.00 83.88 92 HIS A O 1
ATOM 740 N N . TYR A 1 93 ? -8.472 -25.994 -9.936 1.00 86.56 93 TYR A N 1
ATOM 741 C CA . TYR A 1 93 ? -9.667 -25.456 -9.300 1.00 86.56 93 TYR A CA 1
ATOM 742 C C . TYR A 1 93 ? -9.274 -24.898 -7.934 1.00 86.56 93 TYR A C 1
ATOM 744 O O . TYR A 1 93 ? -8.674 -25.602 -7.125 1.00 86.56 93 TYR A O 1
ATOM 752 N N . HIS A 1 94 ? -9.588 -23.628 -7.682 1.00 82.62 94 HIS A N 1
ATOM 753 C CA . HIS A 1 94 ? -9.393 -23.010 -6.373 1.00 82.62 94 HIS A CA 1
ATOM 754 C C . HIS A 1 94 ? -10.709 -23.093 -5.598 1.00 82.62 94 HIS A C 1
ATOM 756 O O . HIS A 1 94 ? -11.656 -22.364 -5.891 1.00 82.62 94 HIS A O 1
ATOM 762 N N . LEU A 1 95 ? -10.779 -24.020 -4.644 1.00 85.06 95 LEU A N 1
ATOM 763 C CA . LEU A 1 95 ? -11.944 -24.188 -3.782 1.00 85.06 95 LEU A CA 1
ATOM 764 C C . LEU A 1 95 ? -11.836 -23.225 -2.602 1.00 85.06 95 LEU A C 1
ATOM 766 O O . LEU A 1 95 ? -10.905 -23.313 -1.806 1.00 85.06 95 LEU A O 1
ATOM 770 N N . VAL A 1 96 ? -12.800 -22.315 -2.495 1.00 85.50 96 VAL A N 1
ATOM 771 C CA . VAL A 1 96 ? -12.931 -21.402 -1.358 1.00 85.50 96 VAL A CA 1
ATOM 772 C C . VAL A 1 96 ? -14.208 -21.766 -0.619 1.00 85.50 96 VAL A C 1
ATOM 774 O O . VAL A 1 96 ? -15.264 -21.893 -1.236 1.00 85.50 96 VAL A O 1
ATOM 777 N N . PHE A 1 97 ? -14.119 -21.924 0.697 1.00 86.56 97 PHE A N 1
ATOM 778 C CA . PHE A 1 97 ? -1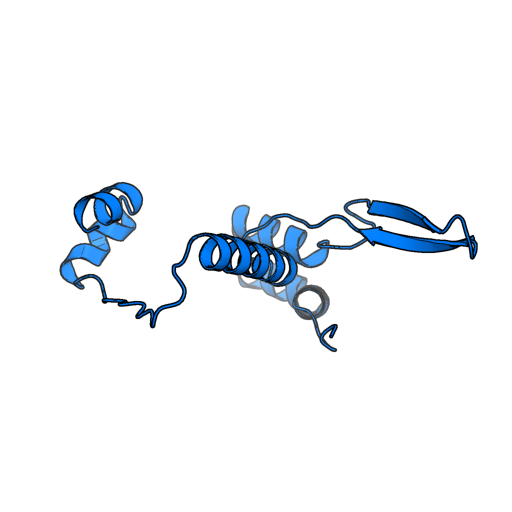5.272 -22.176 1.552 1.00 86.56 97 PHE A CA 1
ATOM 779 C C . PHE A 1 97 ? -15.360 -21.137 2.662 1.00 86.56 97 PHE A C 1
ATOM 781 O O . PHE A 1 97 ? -14.360 -20.607 3.147 1.00 86.56 97 PHE A O 1
ATOM 788 N N . THR A 1 98 ? -16.591 -20.821 3.047 1.00 86.00 98 THR A N 1
ATOM 789 C CA . THR A 1 98 ? -16.870 -19.891 4.137 1.00 86.00 98 THR A CA 1
ATOM 790 C C . THR A 1 98 ? -16.660 -20.598 5.469 1.00 86.00 98 THR A C 1
ATOM 792 O O . THR A 1 98 ? -17.189 -21.685 5.693 1.00 86.00 98 THR A O 1
ATOM 795 N N . VAL A 1 99 ? -15.905 -19.971 6.371 1.00 85.50 99 VAL A N 1
ATOM 796 C CA . VAL A 1 99 ? -15.749 -20.468 7.742 1.00 85.50 99 VAL A CA 1
ATOM 797 C C . VAL A 1 99 ? -17.118 -20.436 8.444 1.00 85.50 99 VAL A C 1
ATOM 799 O O . VAL A 1 99 ? -17.814 -19.419 8.349 1.00 85.50 99 VAL A O 1
ATOM 802 N N . PRO A 1 100 ? -17.529 -21.507 9.153 1.00 90.56 100 PRO A N 1
ATOM 803 C CA . PRO A 1 100 ? -18.790 -21.529 9.887 1.00 90.56 100 PRO A CA 1
ATOM 804 C C . PRO A 1 100 ? -18.943 -20.331 10.831 1.00 90.56 100 PRO A C 1
ATOM 806 O O . PRO A 1 100 ? -18.038 -20.027 11.608 1.00 90.56 100 PRO A O 1
ATOM 809 N N . HIS A 1 101 ? -20.121 -19.695 10.824 1.00 90.56 101 HIS A N 1
ATOM 810 C CA . HIS A 1 101 ? -20.380 -18.461 11.582 1.00 90.56 101 HIS A CA 1
ATOM 811 C C . HIS A 1 101 ? -20.062 -18.584 13.083 1.00 90.56 101 HIS A C 1
ATOM 813 O O . HIS A 1 101 ? -19.605 -17.629 13.712 1.00 90.56 101 HIS A O 1
ATOM 819 N N . VAL A 1 102 ? -20.262 -19.772 13.661 1.00 91.81 102 VAL A N 1
ATOM 820 C CA . VAL A 1 102 ? -19.947 -20.083 15.065 1.00 91.81 102 VAL A CA 1
ATOM 821 C C . VAL A 1 102 ? -18.479 -19.813 15.428 1.00 91.81 102 VAL A C 1
ATOM 823 O O . VAL A 1 102 ? -18.190 -19.430 16.560 1.00 91.81 102 VAL A O 1
ATOM 826 N N . LEU A 1 103 ? -17.556 -19.921 14.469 1.00 89.69 103 LEU A N 1
ATOM 827 C CA . LEU A 1 103 ? -16.127 -19.705 14.695 1.00 89.69 103 LEU A CA 1
ATOM 828 C C . LEU A 1 103 ? -15.711 -18.230 14.602 1.00 89.69 103 LEU A C 1
ATOM 830 O O . LEU A 1 103 ? -14.592 -17.895 14.980 1.00 89.69 103 LEU A O 1
ATOM 834 N N . ASN A 1 104 ? -16.592 -17.318 14.174 1.00 90.06 104 ASN A N 1
ATOM 835 C CA . ASN A 1 104 ? -16.228 -15.914 13.954 1.00 90.06 104 ASN A CA 1
ATOM 836 C C . ASN A 1 104 ? -15.701 -15.225 15.219 1.00 90.06 104 ASN A C 1
ATOM 838 O O . ASN A 1 104 ? -14.727 -14.479 15.148 1.00 90.06 104 ASN A O 1
ATOM 842 N N . ARG A 1 105 ? -16.296 -15.493 16.392 1.00 92.06 105 ARG A N 1
ATOM 843 C CA . ARG A 1 105 ? -15.804 -14.920 17.659 1.00 92.06 105 ARG A CA 1
ATOM 8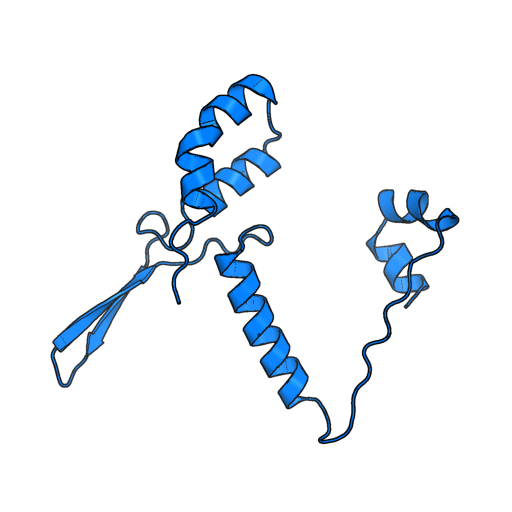44 C C . ARG A 1 105 ? -14.399 -15.410 18.001 1.00 92.06 105 ARG A C 1
ATOM 846 O O . ARG A 1 105 ? -13.583 -14.617 18.457 1.00 92.06 105 ARG A O 1
ATOM 853 N N . LEU A 1 106 ? -14.109 -16.685 17.744 1.00 89.94 106 LEU A N 1
ATOM 854 C CA . LEU A 1 106 ? -12.776 -17.248 17.953 1.00 89.94 106 LEU A CA 1
ATOM 855 C C . LEU A 1 106 ? -11.773 -16.660 16.953 1.00 89.94 106 LEU A C 1
ATOM 857 O O . LEU A 1 106 ? -10.673 -16.298 17.352 1.00 89.94 106 LEU A O 1
ATOM 861 N N . CYS A 1 107 ? -12.169 -16.464 15.690 1.00 89.56 107 CYS A N 1
ATOM 862 C CA . CYS A 1 107 ? -11.341 -15.794 14.682 1.00 89.56 107 CYS A CA 1
ATOM 863 C C . CYS A 1 107 ? -10.986 -14.349 15.061 1.00 89.56 107 CYS A C 1
ATOM 865 O O . CYS A 1 107 ? -9.900 -13.881 14.724 1.00 89.56 107 CYS A O 1
ATOM 867 N N . LEU A 1 108 ? -11.892 -13.629 15.731 1.00 89.00 108 LEU A N 1
ATOM 868 C CA . LEU A 1 108 ? -11.626 -12.273 16.222 1.00 89.00 108 LEU A CA 1
ATOM 869 C C . LEU A 1 108 ? -10.645 -12.264 17.401 1.00 89.00 108 LEU A C 1
ATOM 871 O O . LEU A 1 108 ? -9.899 -11.301 17.546 1.00 89.00 108 LEU A O 1
ATOM 875 N N . TYR A 1 109 ? -10.641 -13.320 18.218 1.00 91.88 109 TYR A N 1
ATOM 876 C CA . TYR A 1 109 ? -9.729 -13.459 19.352 1.00 91.88 109 TYR A CA 1
ATOM 877 C C . TYR A 1 109 ? -8.331 -13.916 18.915 1.00 91.88 109 TYR A C 1
ATOM 879 O O . TYR A 1 109 ? -7.342 -13.250 19.207 1.00 91.88 109 TYR A O 1
ATOM 887 N N . ASP A 1 110 ? -8.251 -15.023 18.173 1.00 88.56 110 ASP A N 1
ATOM 888 C CA . ASP A 1 110 ? -6.999 -15.560 17.642 1.00 88.56 110 ASP A CA 1
ATOM 889 C C . ASP A 1 110 ? -7.198 -16.152 16.245 1.00 88.56 110 ASP A C 1
ATOM 891 O O . ASP A 1 110 ? -7.367 -17.357 16.029 1.00 88.56 110 ASP A O 1
ATOM 895 N N . ARG A 1 111 ? -7.124 -15.260 15.258 1.00 85.56 111 ARG A N 1
ATOM 896 C CA . ARG A 1 111 ? -7.215 -15.615 13.843 1.00 85.56 111 ARG A CA 1
ATOM 897 C C . ARG A 1 111 ? -6.188 -16.670 13.432 1.00 85.56 111 ARG A C 1
ATOM 899 O O . ARG A 1 111 ? -6.482 -17.476 12.555 1.00 85.56 111 ARG A O 1
ATOM 906 N N . LYS A 1 112 ? -4.970 -16.628 13.981 1.00 86.25 112 LYS A N 1
ATOM 907 C CA . LYS A 1 112 ? -3.874 -17.474 13.493 1.00 86.25 112 LYS A CA 1
ATOM 908 C C . LYS A 1 112 ? -4.122 -18.927 13.884 1.00 86.25 112 LYS A C 1
ATOM 910 O O . LYS A 1 112 ? -4.050 -19.795 13.020 1.00 86.25 112 LYS A O 1
ATOM 915 N N . THR A 1 113 ? -4.464 -19.157 15.149 1.00 86.00 113 THR A N 1
ATOM 916 C CA . THR A 1 113 ? -4.727 -20.500 15.673 1.00 86.00 113 THR A CA 1
ATOM 917 C C . THR A 1 113 ? -5.953 -21.120 15.014 1.00 86.00 113 THR A C 1
ATOM 919 O O . THR A 1 113 ? -5.881 -22.256 14.556 1.00 86.00 113 THR A O 1
ATOM 922 N N . VAL A 1 114 ? -7.053 -20.368 14.868 1.00 85.00 114 VAL A N 1
ATOM 923 C CA . VAL A 1 114 ? -8.266 -20.902 14.226 1.00 85.00 114 VAL A CA 1
ATOM 924 C C . VAL A 1 114 ? -7.993 -21.322 12.784 1.00 85.00 114 VAL A C 1
ATOM 926 O O . VAL A 1 114 ? -8.322 -22.446 12.422 1.00 85.00 114 VAL A O 1
ATOM 929 N N . LEU A 1 115 ? -7.331 -20.473 11.986 1.00 81.50 115 LEU A N 1
ATOM 930 C CA . LEU A 1 115 ? -6.993 -20.815 10.602 1.00 81.50 115 LEU A CA 1
ATOM 931 C C . LEU A 1 115 ? -6.050 -22.026 10.513 1.00 81.50 115 LEU A C 1
ATOM 933 O O 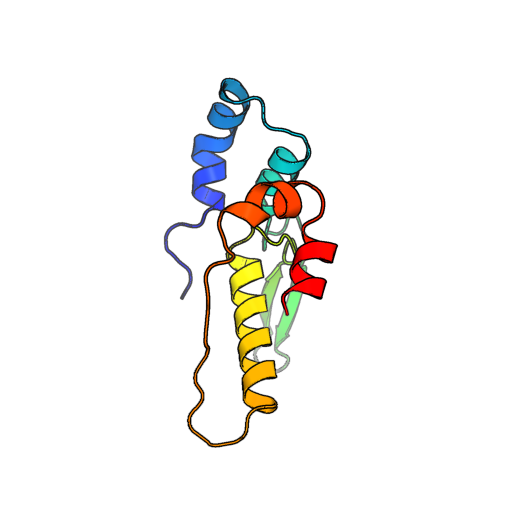. LEU A 1 115 ? -6.188 -22.814 9.592 1.00 81.50 115 LEU A O 1
ATOM 937 N N . GLN A 1 116 ? -5.135 -22.216 11.462 1.00 80.81 116 GLN A N 1
ATOM 938 C CA . GLN A 1 116 ? -4.233 -23.373 11.464 1.00 80.81 116 GLN A CA 1
ATOM 939 C C . GLN A 1 116 ? -4.920 -24.687 11.885 1.00 80.81 116 GLN A C 1
ATOM 941 O O . GLN A 1 116 ? -4.433 -25.761 11.557 1.00 80.81 116 GLN A O 1
ATOM 946 N N . CYS A 1 117 ? -6.027 -24.629 12.632 1.00 76.88 117 CYS A N 1
ATOM 947 C CA . CYS A 1 117 ? -6.783 -25.823 13.024 1.00 76.88 117 CYS A CA 1
ATOM 948 C C . CYS A 1 117 ? -7.840 -26.240 11.988 1.00 76.88 117 CYS A C 1
ATOM 950 O O . CYS A 1 117 ? -8.289 -27.383 12.009 1.00 76.88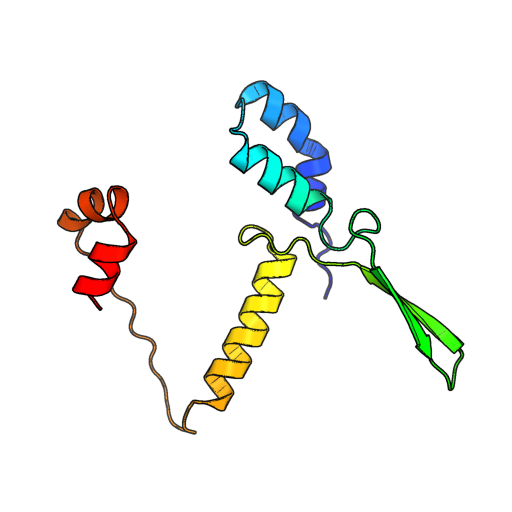 117 CYS A O 1
ATOM 952 N N . THR A 1 118 ? -8.271 -25.326 11.113 1.00 66.00 118 THR A N 1
ATOM 953 C CA . THR A 1 118 ? -9.284 -25.596 10.074 1.00 66.00 118 THR A CA 1
ATOM 954 C C . THR A 1 118 ? -8.715 -25.925 8.690 1.00 66.00 118 THR A C 1
ATOM 956 O O . THR A 1 118 ? -9.485 -26.363 7.836 1.00 66.00 118 THR A O 1
ATOM 959 N N . PHE A 1 119 ? -7.417 -25.703 8.457 1.00 64.62 119 PHE A N 1
ATOM 960 C CA . PHE A 1 119 ? -6.725 -25.880 7.171 1.00 64.62 119 PHE A CA 1
ATOM 961 C C . PHE A 1 119 ? -5.340 -26.493 7.387 1.00 64.62 119 PHE A C 1
ATOM 963 O O . PHE A 1 119 ? -4.884 -27.223 6.481 1.00 64.62 119 PHE A O 1
#

Radius of gyration: 20.39 Å; chains: 1; bounding box: 45×46×45 Å

InterPro domains:
  IPR026889 Transposase zinc-binding domain [PF14319] (11-99)

Sequence (119 aa):
MRPAVEIADVIRQFGKQYCEQQKPTAEQLRVLHDLLHCRTATLGGHEERCDCCHTVRYSYNSCGNRHCPKCLASKQALWIEKLISKTLPVRHYHLVFTVPHVLNRLCLYDRKTVLQCTF

Secondary structure (DSSP, 8-state):
---SS-HHHHHHHHHHHHHHHH---HHHHHHHHHHHHTTSGGG-EEEEE-TTT--EEEEEPP---TT-HHHHHHHHHHHHHHHHTTS-SS-------PPPGGGHHHHHH-HHHHHHHH-

pLDDT: mean 90.72, std 6.7, range [53.31, 97.19]

Organism: NCBI:txid981